Protein AF-A0A3B9IXN8-F1 (afdb_monomer)

Radius of gyration: 18.5 Å; Cα contacts (8 Å, |Δi|>4): 204; chains: 1; bounding box: 37×28×48 Å

Nearest PDB structures (foldseek):
  8ey4-assembly1_I  TM=9.650E-01  e=3.440E-06  Escherichia coli O32:H37

Secondary structure (DSSP, 8-state):
--HHHHHT--TT--HHHHHHHHHHHHHHHHHTT---HHHHHHHHHS-HHHHHHHHHHHHHTB-S-EE-TTT--EEE-SSTTS-PBPTTT--B--HHHHHSTT--SSSSSS-HHHHHHHHHHHSSSSGGGGGG-----HHHHHSBPPPP----

Mean predicted aligned error: 6.7 Å

Structure (mmCIF, N/CA/C/O backbone):
data_AF-A0A3B9IXN8-F1
#
_entry.id   AF-A0A3B9IXN8-F1
#
loop_
_atom_site.group_PDB
_atom_site.id
_atom_site.type_symbol
_atom_site.label_atom_id
_atom_site.label_alt_id
_atom_site.label_comp_id
_atom_site.label_asym_id
_atom_site.label_entity_id
_atom_site.label_seq_id
_atom_site.pdbx_PDB_ins_code
_atom_site.Cartn_x
_atom_site.Cartn_y
_atom_site.Cartn_z
_atom_site.occupancy
_atom_site.B_iso_or_equiv
_atom_site.auth_seq_id
_atom_site.auth_comp_id
_atom_site.auth_asym_id
_atom_site.auth_atom_id
_atom_site.pdbx_PDB_model_num
ATOM 1 N N . MET A 1 1 ? -13.004 6.909 -5.619 1.00 41.50 1 MET A N 1
ATOM 2 C CA . MET A 1 1 ? -13.669 7.554 -4.473 1.00 41.50 1 MET A CA 1
ATOM 3 C C . MET A 1 1 ? -12.961 7.008 -3.259 1.00 41.50 1 MET A C 1
ATOM 5 O O . MET A 1 1 ? -12.895 5.786 -3.146 1.00 41.50 1 MET A O 1
ATOM 9 N N . ASP A 1 2 ? -12.303 7.864 -2.485 1.00 55.19 2 ASP A N 1
ATOM 10 C CA . ASP A 1 2 ? -11.539 7.406 -1.324 1.00 55.19 2 ASP A CA 1
ATOM 11 C C . ASP A 1 2 ? -12.497 6.781 -0.298 1.00 55.19 2 ASP A C 1
ATOM 13 O O . ASP A 1 2 ? -13.657 7.184 -0.179 1.00 55.19 2 ASP A O 1
ATOM 17 N N . PHE A 1 3 ? -12.038 5.763 0.422 1.00 59.28 3 PHE A N 1
ATOM 18 C CA . PHE A 1 3 ? -12.828 5.100 1.453 1.00 59.28 3 PHE A CA 1
ATOM 19 C C . PHE A 1 3 ? -13.317 6.114 2.500 1.00 59.28 3 PHE A C 1
ATOM 21 O O . PHE A 1 3 ? -14.488 6.105 2.878 1.00 59.28 3 PHE A O 1
ATOM 28 N N . ALA A 1 4 ? -12.451 7.055 2.888 1.00 56.34 4 ALA A N 1
ATOM 29 C CA . ALA A 1 4 ? -12.794 8.123 3.822 1.00 56.34 4 ALA A CA 1
ATOM 30 C C . ALA A 1 4 ? -13.889 9.062 3.280 1.00 56.34 4 ALA A C 1
ATOM 32 O O . ALA A 1 4 ? -14.788 9.444 4.029 1.00 56.34 4 ALA A O 1
ATOM 33 N N . GLU A 1 5 ? -13.872 9.375 1.978 1.00 59.75 5 GLU A N 1
ATOM 34 C CA . GLU A 1 5 ? -14.910 10.183 1.318 1.00 59.75 5 GLU A CA 1
ATOM 35 C C . GLU A 1 5 ? -16.252 9.445 1.248 1.00 59.75 5 GLU A C 1
ATOM 37 O O . GLU A 1 5 ? -17.298 10.045 1.492 1.00 59.75 5 GLU A O 1
ATOM 42 N N . LYS A 1 6 ? -16.235 8.137 0.951 1.00 67.19 6 LYS A N 1
ATOM 43 C CA . LYS A 1 6 ? -17.450 7.305 0.867 1.00 67.19 6 LYS A CA 1
ATOM 44 C C . LYS A 1 6 ? -18.191 7.235 2.207 1.00 67.19 6 LYS A C 1
ATOM 46 O O . LYS A 1 6 ? -19.418 7.178 2.211 1.00 67.19 6 LYS A O 1
ATOM 51 N N . TYR A 1 7 ? -17.458 7.248 3.321 1.00 66.12 7 TYR A N 1
ATOM 52 C CA . TYR A 1 7 ? -18.011 7.080 4.669 1.00 66.12 7 TYR A CA 1
ATOM 53 C C . TYR A 1 7 ? -17.964 8.351 5.536 1.00 66.12 7 TYR A C 1
ATOM 55 O O . TYR A 1 7 ? -18.309 8.290 6.712 1.00 66.12 7 TYR A O 1
ATOM 63 N N . ASN A 1 8 ? -17.592 9.503 4.961 1.00 63.94 8 ASN A N 1
ATOM 64 C CA . ASN A 1 8 ? -17.536 10.808 5.632 1.00 63.94 8 ASN A CA 1
ATOM 65 C C . ASN A 1 8 ? -16.755 10.785 6.964 1.00 63.94 8 ASN A C 1
ATOM 67 O O . ASN A 1 8 ? -17.176 11.378 7.958 1.00 63.94 8 ASN A O 1
ATOM 71 N N . ILE A 1 9 ? -15.631 10.065 6.984 1.00 64.69 9 ILE A N 1
ATOM 72 C CA . ILE A 1 9 ? -14.790 9.910 8.175 1.00 64.69 9 ILE A CA 1
ATOM 73 C C . ILE A 1 9 ? -14.034 11.223 8.401 1.00 64.69 9 ILE A C 1
ATOM 75 O O . ILE A 1 9 ? -13.243 11.638 7.554 1.00 64.69 9 ILE A O 1
ATOM 79 N N . THR A 1 10 ? -14.279 11.892 9.529 1.00 64.56 10 THR A N 1
ATOM 80 C CA . THR A 1 10 ? -13.571 13.122 9.916 1.00 64.56 10 THR A CA 1
ATOM 81 C C . THR A 1 10 ? -12.522 12.822 10.983 1.00 64.56 10 THR A C 1
ATOM 83 O O . THR A 1 10 ? -12.633 11.849 11.719 1.00 64.56 10 THR A O 1
ATOM 86 N N . ALA A 1 11 ? -11.508 13.683 11.107 1.00 62.56 11 ALA A N 1
ATOM 87 C CA . ALA A 1 11 ? -10.481 13.555 12.147 1.00 62.56 11 ALA A CA 1
ATOM 88 C C . ALA A 1 11 ? -11.018 13.722 13.589 1.00 62.56 11 ALA A C 1
ATOM 90 O O . ALA A 1 11 ? -10.271 13.497 14.537 1.00 62.56 11 ALA A O 1
ATOM 91 N N . ASP A 1 12 ? -12.289 14.109 13.743 1.00 66.94 12 ASP A N 1
ATOM 92 C CA . ASP A 1 12 ? -12.947 14.388 15.023 1.00 66.94 12 ASP A CA 1
ATOM 93 C C . ASP A 1 12 ? -13.931 13.281 15.453 1.00 66.94 12 ASP A C 1
ATOM 95 O O . ASP A 1 12 ? -14.652 13.461 16.437 1.00 66.94 12 ASP A O 1
ATOM 99 N N . SER A 1 13 ? -14.009 12.154 14.730 1.00 70.38 13 SER A N 1
ATOM 100 C CA . SER A 1 13 ? -14.907 11.057 15.104 1.00 70.38 13 SER A CA 1
ATOM 101 C C . SER A 1 13 ? -14.551 10.493 16.476 1.00 70.38 13 SER A C 1
ATOM 103 O O . SER A 1 13 ? -13.396 10.183 16.766 1.00 70.38 13 SER A O 1
ATOM 105 N N . SER A 1 14 ? -15.553 10.316 17.331 1.00 79.25 14 SER A N 1
ATOM 106 C CA . SER A 1 14 ? -15.380 9.581 18.577 1.00 79.25 14 SER A CA 1
ATOM 107 C C . SER A 1 14 ? -15.134 8.095 18.287 1.00 79.25 14 SER A C 1
ATOM 109 O O . SER A 1 14 ? -15.671 7.559 17.314 1.00 79.25 14 SER A O 1
ATOM 111 N N . PRO A 1 15 ? -14.420 7.366 19.163 1.00 78.38 15 PRO A N 1
ATOM 112 C CA . PRO A 1 15 ? -14.215 5.929 18.986 1.00 78.38 15 PRO A CA 1
ATOM 113 C C . PRO A 1 15 ? -15.523 5.142 18.827 1.00 78.38 15 PRO A C 1
ATOM 115 O O . PRO A 1 15 ? -15.577 4.156 18.102 1.00 78.38 15 PRO A O 1
ATOM 118 N N . LYS A 1 16 ? -16.618 5.595 19.444 1.00 78.38 16 LYS A N 1
ATOM 119 C CA . LYS A 1 16 ? -17.932 4.976 19.256 1.00 78.38 16 LYS A CA 1
ATOM 120 C C . LYS A 1 16 ? -18.462 5.138 17.825 1.00 78.38 16 LYS A C 1
ATOM 122 O O . LYS A 1 16 ? -18.967 4.174 17.259 1.00 78.38 16 LYS A O 1
ATOM 127 N N . GLU A 1 17 ? -18.317 6.321 17.235 1.00 84.25 17 GLU A N 1
ATOM 128 C CA . GLU A 1 17 ? -18.682 6.569 15.833 1.00 84.25 17 GLU A CA 1
ATOM 129 C C . GLU A 1 17 ? -17.783 5.763 14.882 1.00 84.25 17 GLU A C 1
ATOM 131 O O . GLU A 1 17 ? -18.274 5.182 13.916 1.00 84.25 17 GLU A O 1
ATOM 136 N N . GLU A 1 18 ? -16.490 5.625 15.194 1.00 84.38 18 GLU A N 1
ATOM 137 C CA . GLU A 1 18 ? -15.568 4.754 14.447 1.00 84.38 18 GLU A CA 1
ATOM 138 C C . GLU A 1 18 ? -16.021 3.288 14.458 1.00 84.38 18 GLU A C 1
ATOM 140 O O . GLU A 1 18 ? -15.988 2.614 13.427 1.00 84.38 18 GLU A O 1
ATOM 145 N N . LYS A 1 19 ? -16.489 2.786 15.608 1.00 88.31 19 LYS A N 1
ATOM 146 C CA . LYS A 1 19 ? -17.010 1.419 15.732 1.00 88.31 19 LYS A CA 1
ATOM 147 C C . LYS A 1 19 ? -18.228 1.191 14.838 1.00 88.31 19 LYS A C 1
ATOM 149 O O . LYS A 1 19 ? -18.333 0.161 14.171 1.00 88.31 19 LYS A O 1
ATOM 154 N N . GLU A 1 20 ? -19.150 2.150 14.815 1.00 88.94 20 GLU A N 1
ATOM 155 C CA . GLU A 1 20 ? -20.343 2.097 13.966 1.00 88.94 20 GLU A CA 1
ATOM 156 C C . GLU A 1 20 ? -19.978 2.141 12.474 1.00 88.94 20 GLU A C 1
ATOM 158 O O . GLU A 1 20 ? -20.549 1.392 11.675 1.00 88.94 20 GLU A O 1
ATOM 163 N N . LEU A 1 21 ? -18.975 2.941 12.101 1.00 88.56 21 LEU A N 1
ATOM 164 C CA . LEU A 1 21 ? -18.439 2.987 10.739 1.00 88.56 21 LEU A CA 1
ATOM 165 C C . LEU A 1 21 ? -17.842 1.642 10.306 1.00 88.56 21 LEU A C 1
ATOM 167 O O . LEU A 1 21 ? -18.114 1.184 9.196 1.00 88.56 21 LEU A O 1
ATOM 171 N N . VAL A 1 22 ? -17.085 0.973 11.181 1.0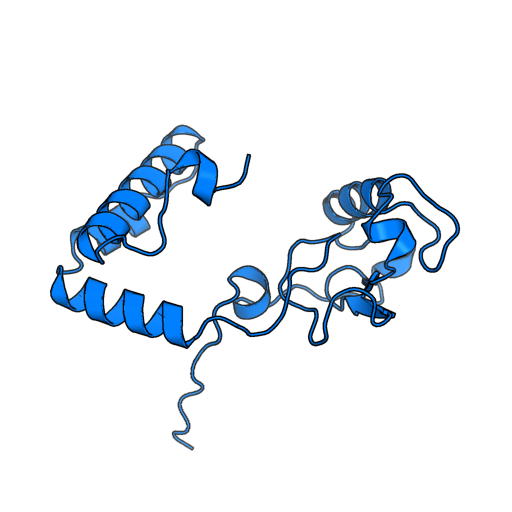0 90.25 22 VAL A N 1
ATOM 172 C CA . VAL A 1 22 ? -16.526 -0.358 10.891 1.00 90.25 22 VAL A CA 1
ATOM 173 C C . VAL A 1 22 ? -17.633 -1.389 10.673 1.00 90.25 22 VAL A C 1
ATOM 175 O O . VAL A 1 22 ? -17.575 -2.148 9.707 1.00 90.25 22 VAL A O 1
ATOM 178 N N . LEU A 1 23 ? -18.682 -1.389 11.500 1.00 92.25 23 LEU A N 1
ATOM 179 C CA . LEU A 1 23 ? -19.833 -2.279 11.308 1.00 92.25 23 LEU A CA 1
ATOM 180 C C . LEU A 1 23 ? -20.567 -2.008 9.985 1.00 92.25 23 LEU A C 1
ATOM 182 O O . LEU A 1 23 ? -20.943 -2.952 9.290 1.00 92.25 23 LEU A O 1
ATOM 186 N N . SER A 1 24 ? -20.738 -0.733 9.621 1.00 91.12 24 SER A N 1
ATOM 187 C CA . SER A 1 24 ? -21.324 -0.329 8.336 1.00 91.12 24 SER A CA 1
ATOM 188 C C . SER A 1 24 ? -20.496 -0.844 7.156 1.00 91.12 24 SER A C 1
ATOM 190 O O . SER A 1 24 ? -21.035 -1.427 6.214 1.00 91.12 24 SER A O 1
ATOM 192 N N . TYR A 1 25 ? -19.170 -0.715 7.238 1.00 90.44 25 TYR A N 1
ATOM 193 C CA . TYR A 1 25 ? -18.267 -1.212 6.207 1.00 90.44 25 TYR A CA 1
ATOM 194 C C . TYR A 1 25 ? -18.313 -2.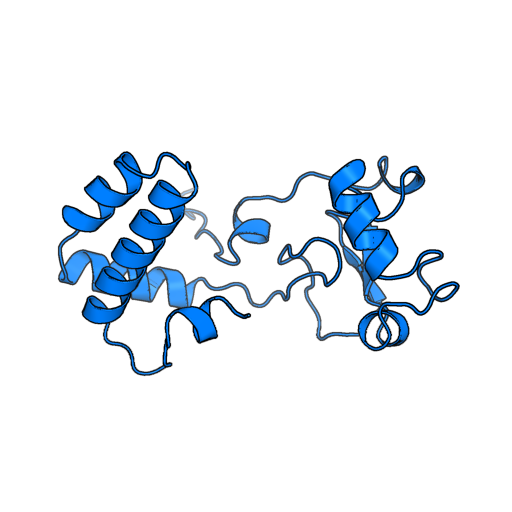736 6.053 1.00 90.44 25 TYR A C 1
ATOM 196 O O . TYR A 1 25 ? -18.445 -3.233 4.935 1.00 90.44 25 TYR A O 1
ATOM 204 N N . LEU A 1 26 ? -18.246 -3.484 7.157 1.00 92.94 26 LEU A N 1
ATOM 205 C CA . LEU A 1 26 ? -18.307 -4.949 7.126 1.00 92.94 26 LEU A CA 1
ATOM 206 C C . LEU A 1 26 ? -19.632 -5.454 6.541 1.00 92.94 26 LEU A C 1
ATOM 208 O O . LEU A 1 26 ? -19.642 -6.452 5.819 1.00 92.94 26 LEU A O 1
ATOM 212 N N . SER A 1 27 ? -20.735 -4.749 6.809 1.00 90.31 27 SER A N 1
ATOM 213 C CA . SER A 1 27 ? -22.030 -5.033 6.184 1.00 90.31 27 SER A CA 1
ATOM 214 C C . SER A 1 27 ? -21.992 -4.805 4.673 1.00 90.31 27 SER A C 1
ATOM 216 O O . SER A 1 27 ? -22.480 -5.645 3.925 1.00 90.31 27 SER A O 1
ATOM 218 N N . ALA A 1 28 ? -21.388 -3.706 4.212 1.00 90.69 28 ALA A N 1
ATOM 219 C CA . ALA A 1 28 ? -21.270 -3.423 2.783 1.00 90.69 28 ALA A CA 1
ATOM 220 C C . ALA A 1 28 ? -20.417 -4.476 2.052 1.00 90.69 28 ALA A C 1
ATOM 222 O O . ALA A 1 28 ? -20.785 -4.914 0.968 1.00 90.69 28 ALA A O 1
ATOM 223 N N . LEU A 1 29 ? -19.315 -4.933 2.657 1.00 91.38 29 LEU A N 1
ATOM 224 C CA . LEU A 1 29 ? -18.513 -6.034 2.106 1.00 91.38 29 LEU A CA 1
ATOM 225 C C . LEU A 1 29 ? -19.304 -7.344 2.026 1.00 91.38 29 LEU A C 1
ATOM 227 O O . LEU A 1 29 ? -19.177 -8.082 1.049 1.00 91.38 29 LEU A O 1
ATOM 231 N N . ASN A 1 30 ? -20.142 -7.619 3.026 1.00 91.88 30 ASN A N 1
ATOM 232 C CA . ASN A 1 30 ? -21.035 -8.772 2.995 1.00 91.88 30 ASN A CA 1
ATOM 233 C C . ASN A 1 30 ? -22.039 -8.696 1.840 1.00 91.88 30 ASN A C 1
ATOM 235 O O . ASN A 1 30 ? -22.259 -9.693 1.155 1.00 91.88 30 ASN A O 1
ATOM 239 N N . ASP A 1 31 ? -22.592 -7.514 1.567 1.00 90.62 31 ASP A N 1
ATOM 240 C CA . ASP A 1 31 ? -23.477 -7.294 0.415 1.00 90.62 31 ASP A CA 1
ATOM 241 C C . ASP A 1 31 ? -22.748 -7.470 -0.932 1.00 90.62 31 ASP A C 1
ATOM 243 O O . ASP A 1 31 ? -23.358 -7.863 -1.927 1.00 90.62 31 ASP A O 1
ATOM 247 N N . GLU A 1 32 ? -21.433 -7.236 -0.961 1.00 93.25 32 GLU A N 1
ATOM 248 C CA . GLU A 1 32 ? -20.551 -7.510 -2.105 1.00 93.25 32 GLU A CA 1
ATOM 249 C C . GLU A 1 32 ? -20.121 -8.993 -2.204 1.00 93.25 32 GLU A C 1
ATOM 251 O O . GLU A 1 32 ? -19.455 -9.378 -3.166 1.00 93.25 32 GLU A O 1
ATOM 256 N N . GLY A 1 33 ? -20.541 -9.844 -1.259 1.00 93.06 33 GLY A N 1
ATOM 257 C CA . GLY A 1 33 ? -20.335 -11.296 -1.282 1.00 93.06 33 GLY A CA 1
ATOM 258 C C . GLY A 1 33 ? -19.160 -11.814 -0.448 1.00 93.06 33 GLY A C 1
ATOM 259 O O . GLY A 1 33 ? -18.828 -12.995 -0.555 1.00 93.06 33 GLY A O 1
ATOM 260 N N . TRP A 1 34 ? -18.531 -10.970 0.374 1.00 94.56 34 TRP A N 1
ATOM 261 C CA . TRP A 1 34 ? -17.480 -11.389 1.307 1.00 94.56 34 TRP A CA 1
ATOM 262 C C . TRP A 1 34 ? -18.081 -11.930 2.604 1.00 94.56 34 TRP A C 1
ATOM 264 O O . TRP A 1 34 ? -18.964 -11.304 3.179 1.00 94.56 34 TRP A O 1
ATOM 274 N N . ASP A 1 35 ? -17.580 -13.049 3.127 1.00 95.12 35 ASP A N 1
ATOM 275 C CA . ASP A 1 35 ? -18.007 -13.503 4.455 1.00 95.12 35 ASP A CA 1
ATOM 276 C C . ASP A 1 35 ? -17.336 -12.659 5.544 1.00 95.12 35 ASP A C 1
ATOM 278 O O . ASP A 1 35 ? -16.143 -12.797 5.815 1.00 95.12 35 ASP A O 1
ATOM 282 N N . THR A 1 36 ? -18.109 -11.760 6.155 1.00 95.50 36 THR A N 1
ATOM 283 C CA . THR A 1 36 ? -17.651 -10.901 7.257 1.00 95.50 36 THR A CA 1
ATOM 284 C C . THR A 1 36 ? -18.258 -11.283 8.604 1.00 95.50 36 THR A C 1
ATOM 286 O O . THR A 1 36 ? -18.078 -10.557 9.583 1.00 95.50 36 THR A O 1
ATOM 289 N N . SER A 1 37 ? -18.962 -12.418 8.681 1.00 92.88 37 SER A N 1
ATOM 290 C CA . SER A 1 37 ? -19.787 -12.804 9.832 1.00 92.88 37 SER A CA 1
ATOM 291 C C . SER A 1 37 ? -18.994 -12.823 11.143 1.00 92.88 37 SER A C 1
ATOM 293 O O . SER A 1 37 ? -19.411 -12.212 12.127 1.00 92.88 37 SER A O 1
ATOM 295 N N . GLU A 1 38 ? -17.813 -13.447 11.125 1.00 95.31 38 GLU A N 1
ATOM 296 C CA . GLU A 1 38 ? -16.910 -13.529 12.280 1.00 95.31 38 GLU A CA 1
ATOM 297 C C . GLU A 1 38 ? -16.409 -12.142 12.714 1.00 95.31 38 GLU A C 1
ATOM 299 O O . GLU A 1 38 ? -16.468 -11.789 13.890 1.00 95.31 38 GLU A O 1
ATOM 304 N N . ALA A 1 39 ? -15.986 -11.304 11.762 1.00 94.12 39 ALA A N 1
ATOM 305 C CA . ALA A 1 39 ? -15.520 -9.949 12.054 1.00 94.12 39 ALA A CA 1
ATOM 306 C C . ALA A 1 39 ? -16.636 -9.076 12.655 1.00 94.12 39 ALA A C 1
ATOM 308 O O . ALA A 1 39 ? -16.400 -8.317 13.595 1.00 94.12 39 ALA A O 1
ATOM 309 N N . VAL A 1 40 ? -17.866 -9.195 12.143 1.00 94.56 40 VAL A N 1
ATOM 310 C CA . VAL A 1 40 ? -19.031 -8.469 12.668 1.00 94.56 40 VAL A CA 1
ATOM 311 C C . VAL A 1 40 ? -19.346 -8.891 14.102 1.00 94.56 40 VAL A C 1
ATOM 313 O O . VAL A 1 40 ? -19.662 -8.030 14.925 1.00 94.56 40 VAL A O 1
ATOM 316 N N . GLU A 1 41 ? -19.279 -10.187 14.409 1.00 94.38 41 GLU A N 1
ATOM 317 C CA . GLU A 1 41 ? -19.505 -10.707 15.762 1.00 94.38 41 GLU A CA 1
ATOM 318 C C . GLU A 1 41 ? -18.449 -10.175 16.738 1.00 94.38 41 GLU A C 1
ATOM 320 O O . GLU A 1 41 ? -18.809 -9.540 17.731 1.00 94.38 41 GLU A O 1
ATOM 325 N N . LEU A 1 42 ? -17.164 -10.273 16.383 1.00 93.69 42 LEU A N 1
ATOM 326 C CA . LEU A 1 42 ? -16.056 -9.750 17.189 1.00 93.69 42 LEU A CA 1
ATOM 327 C C . LEU A 1 42 ? -16.198 -8.251 17.492 1.00 93.69 42 LEU A C 1
ATOM 329 O O . LEU A 1 42 ? -16.026 -7.814 18.633 1.00 93.69 42 LEU A O 1
ATOM 333 N N . VAL A 1 43 ? -16.544 -7.439 16.487 1.00 93.00 43 VAL A N 1
ATOM 334 C CA . VAL A 1 43 ? -16.725 -5.992 16.687 1.00 93.00 43 VAL A CA 1
ATOM 335 C C . VAL A 1 43 ? -17.944 -5.708 17.569 1.00 93.00 43 VAL A C 1
ATOM 337 O O . VAL A 1 43 ? -17.894 -4.802 18.402 1.00 93.00 43 VAL A O 1
ATOM 340 N N . LYS A 1 44 ? -19.041 -6.466 17.435 1.00 91.50 44 LYS A N 1
ATOM 341 C CA . LYS A 1 44 ? -20.237 -6.293 18.279 1.00 91.50 44 LYS A CA 1
ATOM 342 C C . LYS A 1 44 ? -19.972 -6.633 19.743 1.00 91.50 44 LYS A C 1
ATOM 344 O O . LYS A 1 44 ? -20.465 -5.909 20.608 1.00 91.50 44 LYS A O 1
ATOM 349 N N . GLU A 1 45 ? -19.209 -7.688 20.007 1.00 93.50 45 GLU A N 1
ATOM 350 C CA . GLU A 1 45 ? -18.879 -8.141 21.362 1.00 93.50 45 GLU A CA 1
ATOM 351 C C . GLU A 1 45 ? -17.869 -7.234 22.078 1.00 93.50 45 GLU A C 1
ATOM 353 O O . GLU A 1 45 ? -17.902 -7.127 23.303 1.00 93.50 45 GLU A O 1
ATOM 358 N N . CYS A 1 46 ? -17.019 -6.526 21.329 1.00 91.50 46 CYS A N 1
ATOM 359 C CA . CYS A 1 46 ? -16.057 -5.570 21.873 1.00 91.50 46 CYS A CA 1
ATOM 360 C C . CYS A 1 46 ? -16.766 -4.415 22.602 1.00 91.50 46 CYS A C 1
ATOM 362 O O . CYS A 1 46 ? -17.556 -3.686 22.003 1.00 91.50 46 CYS A O 1
ATOM 364 N N . SER A 1 47 ? -16.501 -4.196 23.890 1.00 91.56 47 SER A N 1
ATOM 365 C CA . SER A 1 47 ? -17.084 -3.066 24.628 1.00 91.56 47 SER A CA 1
ATOM 366 C C . SER A 1 47 ? -16.550 -1.716 24.132 1.00 91.56 47 SER A C 1
ATOM 368 O O . SER A 1 47 ? -15.452 -1.635 23.586 1.00 91.56 47 SER A O 1
ATOM 370 N N . ASP A 1 48 ? -17.282 -0.621 24.372 1.00 87.56 48 ASP A N 1
ATOM 371 C CA . ASP A 1 48 ? -16.840 0.730 23.974 1.00 87.56 48 ASP A CA 1
ATOM 372 C C . ASP A 1 48 ? -15.445 1.066 24.541 1.00 87.56 48 ASP A C 1
ATOM 374 O O . ASP A 1 48 ? -14.604 1.630 23.849 1.00 87.56 48 ASP A O 1
ATOM 378 N N . LYS A 1 49 ? -15.147 0.633 25.774 1.00 89.12 49 LYS A N 1
ATOM 379 C CA . LYS A 1 49 ? -13.841 0.847 26.421 1.00 89.12 49 LYS A CA 1
ATOM 380 C C . LYS A 1 49 ? -12.710 0.030 25.782 1.00 89.12 49 LYS A C 1
ATOM 382 O O . LYS A 1 49 ? -11.572 0.503 25.689 1.00 89.12 49 LYS A O 1
ATOM 387 N N . GLU A 1 50 ? -12.992 -1.213 25.398 1.00 91.00 50 GLU A N 1
ATOM 388 C CA . GLU A 1 50 ? -12.034 -2.052 24.670 1.00 91.00 50 GLU A CA 1
ATOM 389 C C . GLU A 1 50 ? -11.773 -1.459 23.289 1.00 91.00 50 GLU A C 1
ATOM 391 O O . GLU A 1 50 ? -10.613 -1.282 22.919 1.00 91.00 50 GLU A O 1
ATOM 396 N N . TRP A 1 51 ? -12.830 -1.037 22.595 1.00 90.50 51 TRP A N 1
ATOM 397 C CA . TRP A 1 51 ? -12.739 -0.374 21.30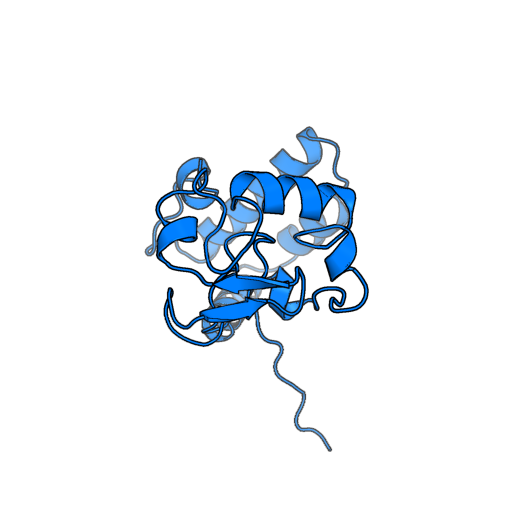2 1.00 90.50 51 TRP A CA 1
ATOM 398 C C . TRP A 1 51 ? -11.913 0.912 21.367 1.00 90.50 51 TRP A C 1
ATOM 400 O O . TRP A 1 51 ? -10.974 1.077 20.595 1.00 90.50 51 TRP A O 1
ATOM 410 N N . GLU A 1 52 ? -12.177 1.790 22.338 1.00 88.75 52 GLU A N 1
ATOM 411 C CA . GLU A 1 52 ? -11.386 3.005 22.577 1.00 88.75 52 GLU A CA 1
ATOM 412 C C . GLU A 1 52 ? -9.897 2.708 22.797 1.00 88.75 52 GLU A C 1
ATOM 414 O O . GLU A 1 52 ? -9.026 3.496 22.424 1.00 88.75 52 GLU A O 1
ATOM 419 N N . THR A 1 53 ? -9.589 1.585 23.447 1.00 89.50 53 THR A N 1
ATOM 420 C CA . THR A 1 53 ? -8.207 1.171 23.705 1.00 89.50 53 THR A CA 1
ATOM 421 C C . THR A 1 53 ? -7.549 0.616 22.447 1.00 89.50 53 THR A C 1
ATOM 423 O O . THR A 1 53 ? -6.411 0.981 22.156 1.00 89.50 53 THR A O 1
ATOM 426 N N . LEU A 1 54 ? -8.262 -0.220 21.693 1.00 88.06 54 LEU A N 1
ATOM 427 C CA . LEU A 1 54 ? -7.802 -0.785 20.428 1.00 88.06 54 LEU A CA 1
ATOM 428 C C . LEU A 1 54 ? -7.596 0.301 19.370 1.00 88.06 54 LEU A C 1
ATOM 430 O O . LEU A 1 54 ? -6.516 0.364 18.794 1.00 88.06 54 LEU A O 1
ATOM 434 N N . SER A 1 55 ? -8.569 1.197 19.176 1.00 86.69 55 SER A N 1
ATOM 435 C CA . SER A 1 55 ? -8.478 2.314 18.224 1.00 86.69 55 SER A CA 1
ATOM 436 C C . SER A 1 55 ? -7.247 3.178 18.511 1.00 86.69 55 SER A C 1
ATOM 438 O O . SER A 1 55 ? -6.402 3.364 17.635 1.00 86.69 55 SER A O 1
ATOM 440 N N . ARG A 1 56 ? -7.033 3.587 19.772 1.00 86.00 56 ARG A N 1
ATOM 441 C CA . ARG A 1 56 ? -5.820 4.334 20.155 1.00 86.00 56 ARG A CA 1
ATOM 442 C C . ARG A 1 56 ? -4.527 3.584 19.847 1.00 86.00 56 ARG A C 1
ATOM 444 O O . ARG A 1 56 ? -3.579 4.215 19.389 1.00 86.00 56 ARG A O 1
ATOM 451 N N . LYS A 1 57 ? -4.477 2.271 20.103 1.00 88.19 57 LYS A N 1
ATOM 452 C CA . LYS A 1 57 ? -3.303 1.451 19.775 1.00 88.19 57 LYS A CA 1
ATOM 453 C C . LYS A 1 57 ? -3.073 1.387 18.267 1.00 88.19 57 LYS A C 1
ATOM 455 O O . LYS A 1 57 ? -1.952 1.606 17.834 1.00 88.19 57 LYS A O 1
ATOM 460 N N . LEU A 1 58 ? -4.105 1.136 17.465 1.00 87.00 58 LEU A N 1
ATOM 461 C CA . LEU A 1 58 ? -3.977 1.090 16.005 1.00 87.00 58 LEU A CA 1
ATOM 462 C C . LEU A 1 58 ? -3.490 2.432 15.443 1.00 87.00 58 LEU A C 1
ATOM 464 O O . LEU A 1 58 ? -2.585 2.458 14.616 1.00 87.00 58 LEU A O 1
ATOM 468 N N . ILE A 1 59 ? -4.026 3.548 15.947 1.00 85.56 59 ILE A N 1
ATOM 469 C CA . ILE A 1 59 ? -3.598 4.895 15.547 1.00 85.56 59 ILE A CA 1
ATOM 470 C C . ILE A 1 59 ? -2.123 5.130 15.890 1.00 85.56 59 ILE A C 1
ATOM 472 O O . ILE A 1 59 ? -1.385 5.656 15.058 1.00 85.56 59 ILE A O 1
ATOM 476 N N . SER A 1 60 ? -1.672 4.735 17.087 1.00 88.81 60 SER A N 1
ATOM 477 C CA . SER A 1 60 ? -0.272 4.925 17.492 1.00 88.81 60 SER A CA 1
ATOM 478 C C . SER A 1 60 ? 0.710 4.036 16.727 1.00 88.81 60 SER A C 1
ATOM 480 O O . SER A 1 60 ? 1.886 4.373 16.652 1.00 88.81 60 SER A O 1
ATOM 482 N N . HIS A 1 61 ? 0.233 2.924 16.166 1.00 90.88 61 HIS A N 1
ATOM 483 C CA . HIS A 1 61 ? 1.023 1.942 15.419 1.00 90.88 61 HIS A CA 1
ATOM 484 C C . HIS A 1 61 ? 0.955 2.122 13.905 1.00 90.88 61 HIS A C 1
ATOM 486 O O . HIS A 1 61 ? 1.430 1.275 13.147 1.00 90.88 61 HIS A O 1
ATOM 492 N N . LYS A 1 62 ? 0.362 3.216 13.431 1.00 91.19 62 LYS A N 1
ATOM 493 C CA . LYS A 1 62 ? 0.350 3.518 12.007 1.00 91.19 62 LYS A CA 1
ATOM 494 C C . LYS A 1 62 ? 1.785 3.695 11.501 1.00 91.19 62 LYS A C 1
ATOM 496 O O . LYS A 1 62 ? 2.552 4.481 12.055 1.00 91.19 62 LYS A O 1
ATOM 501 N N . THR A 1 63 ? 2.129 2.981 10.435 1.00 91.88 63 THR A N 1
ATOM 502 C CA . THR A 1 63 ? 3.441 3.079 9.795 1.00 91.88 63 THR A CA 1
ATOM 503 C C . THR A 1 63 ? 3.705 4.494 9.277 1.00 91.88 63 THR A C 1
ATOM 505 O O . THR A 1 63 ? 2.793 5.183 8.811 1.00 91.88 63 THR A O 1
ATOM 508 N N . GLY A 1 64 ? 4.969 4.916 9.337 1.00 91.19 64 GLY A N 1
ATOM 509 C CA . GLY A 1 64 ? 5.443 6.136 8.679 1.00 91.19 64 GLY A CA 1
ATOM 510 C C . GLY A 1 64 ? 5.656 5.965 7.172 1.00 91.19 64 GLY A C 1
ATOM 511 O O . GLY A 1 64 ? 5.793 6.962 6.468 1.00 91.19 64 GLY A O 1
ATOM 512 N N . LYS A 1 65 ? 5.655 4.718 6.681 1.00 93.25 65 LYS A N 1
ATOM 513 C CA . LYS A 1 65 ? 5.814 4.410 5.259 1.00 93.25 65 LYS A CA 1
ATOM 514 C C . LYS A 1 65 ? 4.620 4.901 4.456 1.00 93.25 65 LYS A C 1
ATOM 516 O O . LYS A 1 65 ? 3.494 4.965 4.953 1.00 93.25 65 LYS A O 1
ATOM 521 N N . HIS A 1 66 ? 4.844 5.177 3.181 1.00 92.38 66 HIS A N 1
ATOM 522 C CA . HIS A 1 66 ? 3.790 5.524 2.240 1.00 92.38 66 HIS A CA 1
ATOM 523 C C . HIS A 1 66 ? 3.500 4.378 1.263 1.00 92.38 66 HIS A C 1
ATOM 525 O O . HIS A 1 66 ? 4.266 3.419 1.123 1.00 92.38 66 HIS A O 1
ATOM 531 N N . LYS A 1 67 ? 2.329 4.448 0.618 1.00 95.25 67 LYS A N 1
ATOM 532 C CA . LYS A 1 67 ? 1.885 3.420 -0.326 1.00 95.25 67 LYS A CA 1
ATOM 533 C C . LYS A 1 67 ? 2.647 3.539 -1.641 1.00 95.25 67 LYS A C 1
ATOM 535 O O . LYS A 1 67 ? 2.668 4.609 -2.243 1.00 95.25 67 LYS A O 1
ATOM 540 N N . CYS A 1 68 ? 3.165 2.421 -2.142 1.00 96.31 68 CYS A N 1
ATOM 541 C CA . CYS A 1 68 ? 3.630 2.331 -3.520 1.00 96.31 68 CYS A CA 1
ATOM 542 C C . CYS A 1 68 ? 2.465 2.635 -4.477 1.00 96.31 68 CYS A C 1
ATOM 544 O O . CYS A 1 68 ? 1.403 2.013 -4.379 1.00 96.31 68 CYS A O 1
ATOM 546 N N . LYS A 1 69 ? 2.657 3.549 -5.438 1.00 96.06 69 LYS A N 1
ATOM 547 C CA . LYS A 1 69 ? 1.594 3.928 -6.387 1.00 96.06 69 LYS A CA 1
ATOM 548 C C . LY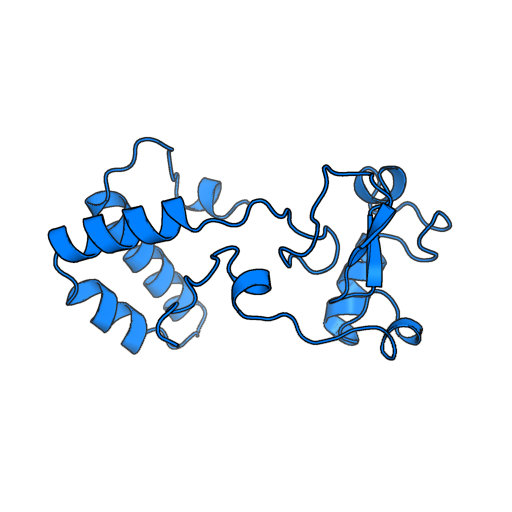S A 1 69 ? 1.180 2.800 -7.335 1.00 96.06 69 LYS A C 1
ATOM 550 O O . LYS A 1 69 ? 0.099 2.883 -7.918 1.00 96.06 69 LYS A O 1
ATOM 555 N N . CYS A 1 70 ? 2.010 1.765 -7.482 1.00 97.56 70 CYS A N 1
ATOM 556 C CA . CYS A 1 70 ? 1.711 0.579 -8.281 1.00 97.56 70 CYS A CA 1
ATOM 557 C C . CYS A 1 70 ? 0.863 -0.439 -7.494 1.00 97.56 70 CYS A C 1
ATOM 559 O O . CYS A 1 70 ? -0.312 -0.607 -7.805 1.00 97.56 70 CYS A O 1
ATOM 561 N N . CYS A 1 71 ? 1.411 -1.082 -6.454 1.00 97.69 71 CYS A N 1
ATOM 562 C CA . CYS A 1 71 ? 0.714 -2.166 -5.741 1.00 97.69 71 CYS A CA 1
ATOM 563 C C . CYS A 1 71 ? -0.141 -1.725 -4.543 1.00 97.69 71 CYS A C 1
ATOM 565 O O . CYS A 1 71 ? -0.891 -2.531 -4.000 1.00 97.69 71 CYS A O 1
ATOM 567 N N . GLY A 1 72 ? -0.011 -0.481 -4.078 1.00 96.56 72 GLY A N 1
ATOM 568 C CA . GLY A 1 72 ? -0.757 0.033 -2.926 1.00 96.56 72 GLY A CA 1
ATOM 569 C C . GLY A 1 72 ? -0.251 -0.417 -1.548 1.00 96.56 72 GLY A C 1
ATOM 570 O O . GLY A 1 72 ? -0.833 -0.001 -0.547 1.00 96.56 72 GLY A O 1
ATOM 571 N N . CYS A 1 73 ? 0.819 -1.215 -1.475 1.00 97.31 73 CYS A N 1
ATOM 572 C CA . CYS A 1 73 ? 1.430 -1.644 -0.212 1.00 97.31 73 CYS A CA 1
ATOM 573 C C . CYS A 1 73 ? 2.279 -0.523 0.413 1.00 97.31 73 CYS A C 1
ATOM 575 O O . CYS A 1 73 ? 2.928 0.243 -0.302 1.00 97.31 73 CYS A O 1
ATOM 577 N N . TYR A 1 74 ? 2.308 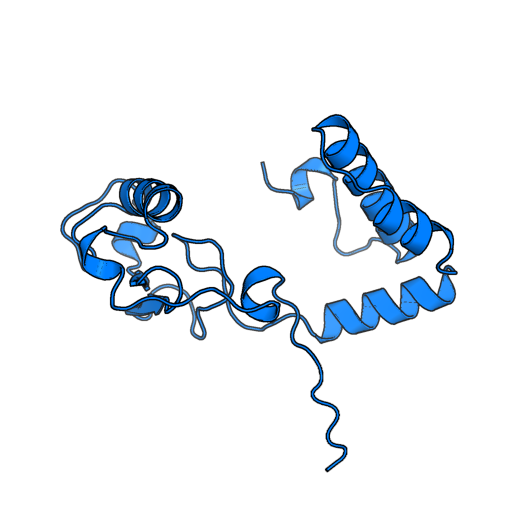-0.451 1.743 1.00 96.12 74 TYR A N 1
ATOM 578 C CA . TYR A 1 74 ? 3.105 0.484 2.540 1.00 96.12 74 TYR A CA 1
ATOM 579 C C . TYR A 1 74 ? 4.581 0.066 2.599 1.00 96.12 74 TYR A C 1
ATOM 581 O O . TYR A 1 74 ? 5.057 -0.434 3.615 1.00 96.12 74 TYR A O 1
ATOM 589 N N . THR A 1 75 ? 5.308 0.236 1.497 1.00 95.50 75 THR A N 1
ATOM 590 C CA . THR A 1 75 ? 6.709 -0.209 1.377 1.00 95.50 75 THR A CA 1
ATOM 591 C C . THR A 1 75 ? 7.719 0.919 1.265 1.00 95.50 75 THR A C 1
ATOM 593 O O . THR A 1 75 ? 8.912 0.645 1.286 1.00 95.50 75 THR A O 1
ATOM 596 N N . MET A 1 76 ? 7.251 2.147 1.080 1.00 94.19 76 MET A N 1
ATOM 597 C CA . MET A 1 76 ? 8.096 3.257 0.674 1.00 94.19 76 MET A CA 1
ATOM 598 C C . MET A 1 76 ? 8.473 4.102 1.901 1.00 94.19 76 MET A C 1
ATOM 600 O O . MET A 1 76 ? 7.578 4.559 2.617 1.00 94.19 76 MET A O 1
ATOM 604 N N . GLU A 1 77 ? 9.764 4.253 2.184 1.00 85.88 77 GLU A N 1
ATOM 605 C CA . GLU A 1 77 ? 10.280 4.801 3.451 1.00 85.88 77 GLU A CA 1
ATOM 606 C C . GLU A 1 77 ? 10.415 6.326 3.416 1.00 85.88 77 GLU A C 1
ATOM 608 O O . GLU A 1 77 ? 9.998 7.016 4.348 1.00 85.88 77 GLU A O 1
ATOM 613 N N . GLU A 1 78 ? 11.009 6.863 2.352 1.00 75.44 78 GLU A N 1
ATOM 614 C CA . GLU A 1 78 ? 11.261 8.293 2.223 1.00 75.44 78 GLU A CA 1
ATOM 615 C C . GLU A 1 78 ? 10.026 9.051 1.695 1.00 75.44 78 GLU A C 1
ATOM 617 O O . GLU A 1 78 ? 8.940 8.501 1.570 1.00 75.44 78 GLU A O 1
ATOM 622 N N . SER A 1 79 ? 10.122 10.356 1.435 1.00 71.25 79 SER A N 1
ATOM 623 C CA . SER A 1 79 ? 9.043 11.088 0.748 1.00 71.25 79 SER A CA 1
ATOM 624 C C . SER A 1 79 ? 8.893 10.638 -0.715 1.00 71.25 79 SER A C 1
ATOM 626 O O . SER A 1 79 ? 9.818 10.053 -1.270 1.00 71.25 79 SER A O 1
ATOM 628 N N . GLU A 1 80 ? 7.769 10.947 -1.372 1.00 65.38 80 GLU A N 1
ATOM 629 C CA . GLU A 1 80 ? 7.604 10.635 -2.803 1.00 65.38 80 GLU A CA 1
ATOM 630 C C . GLU A 1 80 ? 8.749 11.232 -3.648 1.00 65.38 80 GLU A C 1
ATOM 632 O O . GLU A 1 80 ? 9.119 12.398 -3.477 1.00 65.38 80 GLU A O 1
ATOM 637 N N . GLY A 1 81 ? 9.257 10.452 -4.602 1.00 62.28 81 GLY A N 1
ATOM 638 C CA . GLY A 1 81 ? 10.239 10.880 -5.597 1.00 62.28 81 GLY A CA 1
ATOM 639 C C . GLY A 1 81 ? 11.701 10.583 -5.260 1.00 62.28 81 GLY A C 1
ATOM 640 O O . GLY A 1 81 ? 12.586 11.196 -5.855 1.00 62.28 81 GLY A O 1
ATOM 641 N N . ASN A 1 82 ? 11.959 9.661 -4.331 1.00 76.50 82 ASN A N 1
ATOM 642 C CA . ASN A 1 82 ? 13.315 9.274 -3.925 1.00 76.50 82 ASN A CA 1
ATOM 643 C C . ASN A 1 82 ? 13.877 8.054 -4.675 1.00 76.50 82 ASN A C 1
ATOM 645 O O . ASN A 1 82 ? 14.931 7.539 -4.306 1.00 76.50 82 ASN A O 1
ATOM 649 N N . HIS A 1 83 ? 13.219 7.613 -5.754 1.00 85.88 83 HIS A N 1
ATOM 650 C CA . HIS A 1 83 ? 13.684 6.507 -6.606 1.00 85.88 83 HIS A CA 1
ATOM 651 C C . HIS A 1 83 ? 13.831 5.165 -5.868 1.00 85.88 83 HIS A C 1
ATOM 653 O O . HIS A 1 83 ? 14.597 4.288 -6.269 1.00 85.88 83 HIS A O 1
ATOM 659 N N . GLU A 1 84 ? 13.095 4.989 -4.772 1.00 93.75 84 GLU A N 1
ATOM 660 C CA . GLU A 1 84 ? 13.007 3.711 -4.077 1.00 93.75 84 GLU A CA 1
ATOM 661 C C . GLU A 1 84 ? 12.313 2.664 -4.954 1.00 93.75 84 GLU A C 1
ATOM 663 O O . GLU A 1 84 ? 11.349 2.958 -5.662 1.00 93.75 84 GLU A O 1
ATOM 668 N N . ILE A 1 85 ? 12.772 1.415 -4.874 1.00 96.94 85 ILE A N 1
ATOM 669 C CA . ILE A 1 85 ? 12.167 0.293 -5.594 1.00 96.94 85 ILE A CA 1
ATOM 670 C C . ILE A 1 85 ? 11.304 -0.503 -4.623 1.00 96.94 85 ILE A C 1
ATOM 672 O O . ILE A 1 85 ? 11.797 -1.063 -3.642 1.00 96.94 85 ILE A O 1
ATOM 676 N N . CYS A 1 86 ? 10.012 -0.602 -4.923 1.00 97.62 86 CYS A N 1
ATOM 677 C CA . CYS A 1 86 ? 9.078 -1.374 -4.116 1.00 97.62 86 CYS A CA 1
ATOM 678 C C . CYS A 1 86 ? 9.447 -2.875 -4.144 1.00 97.62 86 CYS A C 1
ATOM 680 O O . CYS A 1 86 ? 9.410 -3.482 -5.214 1.00 97.62 86 CYS A O 1
ATOM 682 N N . PRO A 1 87 ? 9.710 -3.535 -3.001 1.00 97.75 87 PRO A N 1
ATOM 683 C CA . PRO A 1 87 ? 10.063 -4.959 -2.965 1.00 97.75 87 PRO A CA 1
ATOM 684 C C . PRO A 1 87 ? 8.888 -5.893 -3.304 1.00 97.75 87 PRO A C 1
ATOM 686 O O . PRO A 1 87 ? 9.096 -7.078 -3.556 1.00 97.75 87 PRO A O 1
ATOM 689 N N . VAL A 1 88 ? 7.656 -5.375 -3.294 1.00 98.56 88 VAL A N 1
ATOM 690 C CA . VAL A 1 88 ? 6.434 -6.151 -3.554 1.00 98.56 88 VAL A CA 1
ATOM 691 C C . VAL A 1 88 ? 6.104 -6.213 -5.039 1.00 98.56 88 VAL A C 1
ATOM 693 O O . VAL A 1 88 ? 5.618 -7.228 -5.515 1.00 98.56 88 VAL A O 1
ATOM 696 N N . CYS A 1 89 ? 6.357 -5.140 -5.790 1.00 98.44 89 CYS A N 1
ATOM 697 C CA . CYS A 1 89 ? 6.000 -5.091 -7.209 1.00 98.44 89 CYS A CA 1
ATOM 698 C C . CYS A 1 89 ? 7.133 -4.653 -8.134 1.00 98.44 89 CYS A C 1
ATOM 700 O O . CYS A 1 89 ? 6.946 -4.668 -9.344 1.00 98.44 89 CYS A O 1
ATOM 702 N N . PHE A 1 90 ? 8.293 -4.273 -7.602 1.00 98.19 90 PHE A N 1
ATOM 703 C CA . PHE A 1 90 ? 9.459 -3.801 -8.353 1.00 98.19 90 PHE A CA 1
ATOM 704 C C . PHE A 1 90 ? 9.250 -2.493 -9.138 1.00 98.19 90 PHE A C 1
ATOM 706 O O . PHE A 1 90 ? 10.002 -2.192 -10.060 1.00 98.19 90 PHE A O 1
ATOM 713 N N . TRP A 1 91 ? 8.217 -1.712 -8.809 1.00 97.81 91 TRP A N 1
ATOM 714 C CA . TRP A 1 91 ? 8.057 -0.350 -9.327 1.00 97.81 91 TRP A CA 1
ATOM 715 C C . TRP A 1 91 ? 9.076 0.584 -8.669 1.00 97.81 91 TRP A C 1
ATOM 717 O O . TRP A 1 91 ? 9.176 0.590 -7.440 1.00 97.81 91 TRP A O 1
ATOM 727 N N . GLU A 1 92 ? 9.802 1.363 -9.470 1.00 97.44 92 GLU A N 1
ATOM 728 C CA . GLU A 1 92 ? 10.631 2.465 -8.978 1.00 97.44 92 GLU A CA 1
ATOM 729 C C . GLU A 1 92 ? 9.772 3.719 -8.803 1.00 97.44 92 GLU A C 1
ATOM 731 O O . GLU A 1 92 ? 9.017 4.086 -9.708 1.00 97.44 92 GLU A O 1
ATOM 736 N N . ASP A 1 93 ? 9.895 4.379 -7.652 1.00 94.19 93 ASP A N 1
ATOM 737 C CA . ASP A 1 93 ? 9.168 5.595 -7.295 1.00 94.19 93 ASP A CA 1
ATOM 738 C C . ASP A 1 93 ? 9.655 6.820 -8.080 1.00 94.19 93 ASP A C 1
ATOM 740 O O . ASP A 1 93 ? 10.339 7.708 -7.570 1.00 94.19 93 ASP A O 1
ATOM 744 N N . ASP A 1 94 ? 9.307 6.838 -9.364 1.00 93.94 94 ASP A N 1
ATOM 745 C CA . ASP A 1 94 ? 9.645 7.900 -10.295 1.00 93.94 94 ASP A CA 1
ATOM 746 C C . ASP A 1 94 ? 8.589 9.018 -10.243 1.00 93.94 94 ASP A C 1
ATOM 748 O O . ASP A 1 94 ? 7.433 8.804 -10.627 1.00 93.94 94 ASP A O 1
ATOM 752 N N . PRO A 1 95 ? 8.944 10.240 -9.803 1.00 92.38 95 PRO A N 1
ATOM 753 C CA . PRO A 1 95 ? 7.968 11.307 -9.626 1.00 92.38 95 PRO A CA 1
ATOM 754 C C . PRO A 1 95 ? 7.359 11.801 -10.947 1.00 92.38 95 PRO A C 1
ATOM 756 O O . PRO A 1 95 ? 6.269 12.373 -10.923 1.00 92.38 95 PRO A O 1
ATOM 759 N N . VAL A 1 96 ? 8.000 11.581 -12.102 1.00 94.81 96 VAL A N 1
ATOM 760 C CA . VAL A 1 96 ? 7.413 11.938 -13.404 1.00 94.81 96 VAL A CA 1
ATOM 761 C C . VAL A 1 96 ? 6.287 10.966 -13.745 1.00 94.81 96 VAL A C 1
ATOM 763 O O . VAL A 1 96 ? 5.158 11.401 -13.948 1.00 94.81 96 VAL A O 1
ATOM 766 N N . GLN A 1 97 ? 6.555 9.662 -13.725 1.00 95.69 97 GLN A N 1
ATOM 767 C CA . GLN A 1 97 ? 5.576 8.608 -14.018 1.00 95.69 97 GLN A CA 1
ATOM 768 C C . GLN A 1 97 ? 4.472 8.517 -12.963 1.00 95.69 97 GLN A C 1
ATOM 770 O O . GLN A 1 97 ? 3.338 8.156 -13.260 1.00 95.69 97 GLN A O 1
ATOM 775 N N . ASN A 1 98 ? 4.777 8.878 -11.721 1.00 92.62 98 ASN A N 1
ATOM 776 C CA . ASN A 1 98 ? 3.788 8.968 -10.656 1.00 92.62 98 ASN A CA 1
ATOM 777 C C . ASN A 1 98 ? 2.800 10.129 -10.843 1.00 92.62 98 ASN A C 1
ATOM 779 O O . ASN A 1 98 ? 1.654 10.022 -10.402 1.00 92.62 98 ASN A O 1
ATOM 783 N N . ASN A 1 99 ? 3.248 11.236 -11.444 1.00 94.56 99 ASN A N 1
ATOM 784 C CA . ASN A 1 99 ? 2.424 12.419 -11.708 1.00 94.56 99 ASN A CA 1
ATOM 785 C C . ASN A 1 99 ? 1.742 12.370 -13.083 1.00 94.56 99 ASN A C 1
ATOM 787 O O . ASN A 1 99 ? 0.671 12.953 -13.243 1.00 94.56 99 ASN A O 1
ATOM 791 N N . ASP A 1 100 ? 2.329 11.658 -14.046 1.00 97.00 100 ASP A N 1
ATOM 792 C CA . ASP A 1 100 ? 1.745 11.334 -15.348 1.00 97.00 100 ASP A CA 1
ATOM 793 C C . ASP A 1 100 ? 1.664 9.802 -15.518 1.00 97.00 100 ASP A C 1
ATOM 795 O O . ASP A 1 100 ? 2.584 9.186 -16.063 1.00 97.00 100 ASP A O 1
ATOM 799 N N . PRO A 1 101 ? 0.581 9.157 -15.033 1.00 97.06 101 PRO A N 1
ATOM 800 C CA . PRO A 1 101 ? 0.475 7.698 -14.976 1.00 97.06 101 PRO A CA 1
ATOM 801 C C . PRO A 1 101 ? 0.482 6.970 -16.324 1.00 97.06 101 PRO A C 1
ATOM 803 O O . PRO A 1 101 ? 0.626 5.745 -16.338 1.00 97.06 101 PRO A O 1
ATOM 806 N N . ASP A 1 102 ? 0.316 7.697 -17.432 1.00 98.06 102 ASP A N 1
ATOM 807 C CA . ASP A 1 102 ? 0.380 7.164 -18.795 1.00 98.06 102 ASP A CA 1
ATOM 808 C C . ASP A 1 102 ? 1.761 7.375 -19.445 1.00 98.06 102 ASP A C 1
ATOM 810 O O . ASP A 1 102 ? 2.051 6.775 -20.485 1.00 98.06 102 ASP A O 1
ATOM 814 N N . TYR A 1 103 ? 2.648 8.160 -18.820 1.00 97.06 103 TYR A N 1
ATOM 815 C CA . TYR A 1 103 ? 4.022 8.345 -19.278 1.00 97.06 103 TYR A CA 1
ATOM 816 C C . TYR A 1 103 ? 4.835 7.050 -19.134 1.00 97.06 103 TYR A C 1
ATOM 818 O O . TYR A 1 103 ? 4.944 6.451 -18.059 1.00 97.06 103 TYR A O 1
ATOM 826 N N . ASN A 1 104 ? 5.443 6.621 -20.239 1.00 93.62 104 ASN A N 1
ATOM 827 C CA . ASN A 1 104 ? 6.304 5.443 -20.315 1.00 93.62 104 ASN A CA 1
ATOM 828 C C . ASN A 1 104 ? 7.718 5.817 -20.782 1.00 93.62 104 ASN A C 1
ATOM 830 O O . ASN A 1 104 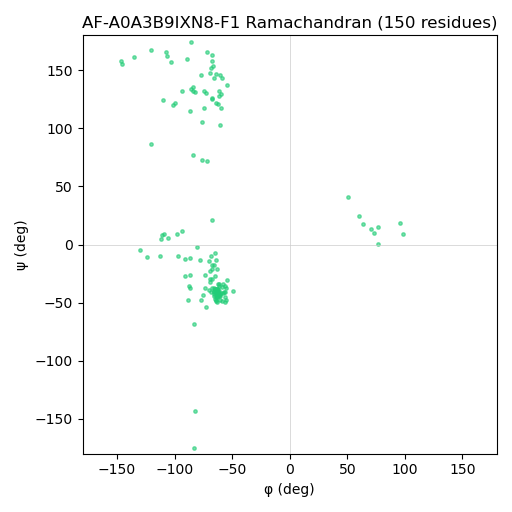? 7.967 6.927 -21.253 1.00 93.62 104 ASN A O 1
ATOM 834 N N . GLY A 1 105 ? 8.655 4.877 -20.641 1.00 89.94 105 GLY A N 1
ATOM 835 C CA . GLY A 1 105 ? 10.043 5.070 -21.071 1.00 89.94 105 GLY A CA 1
ATOM 836 C C . GLY A 1 105 ? 10.901 5.941 -20.143 1.00 89.94 105 GLY A C 1
ATOM 837 O O . GLY A 1 105 ? 11.973 6.375 -20.563 1.00 89.94 105 GLY A O 1
ATOM 838 N N . GLY A 1 106 ? 10.442 6.191 -18.910 1.00 90.50 106 GLY A N 1
ATOM 839 C CA . GLY A 1 106 ? 11.220 6.813 -17.833 1.00 90.50 106 GLY A CA 1
ATOM 840 C C . GLY A 1 106 ? 12.119 5.803 -17.111 1.00 90.50 106 GLY A C 1
ATOM 841 O O . GLY A 1 106 ? 12.660 4.887 -17.737 1.00 90.50 106 GLY A O 1
ATOM 842 N N . ALA A 1 107 ? 12.262 5.950 -15.790 1.00 93.56 107 ALA A N 1
ATOM 843 C CA . ALA A 1 107 ? 12.945 4.956 -14.956 1.00 93.56 107 ALA A CA 1
ATOM 844 C C . ALA A 1 107 ? 12.295 3.568 -15.091 1.00 93.56 107 ALA A C 1
ATOM 846 O O . ALA A 1 107 ? 12.975 2.553 -15.262 1.00 93.56 107 ALA A O 1
ATOM 847 N N . ASN A 1 108 ? 10.961 3.540 -15.142 1.00 96.75 108 ASN A N 1
ATOM 848 C CA . ASN A 1 108 ? 10.188 2.354 -15.467 1.00 96.75 108 ASN A CA 1
ATOM 849 C C . ASN A 1 108 ? 9.881 2.325 -16.971 1.00 96.75 108 ASN A C 1
ATOM 851 O O . ASN A 1 108 ? 9.393 3.295 -17.556 1.00 96.75 108 ASN A O 1
ATOM 855 N N . LYS A 1 109 ? 10.123 1.175 -17.616 1.00 95.81 109 LYS A N 1
ATOM 856 C CA . LYS A 1 109 ? 9.859 1.009 -19.058 1.00 95.81 109 LYS A CA 1
ATOM 857 C C . LYS A 1 109 ? 8.376 1.151 -19.407 1.00 95.81 109 LYS A C 1
ATOM 859 O O . LYS A 1 109 ? 8.062 1.743 -20.434 1.00 95.81 109 LYS A O 1
ATOM 864 N N . VAL A 1 110 ? 7.504 0.586 -18.574 1.00 98.19 110 VAL A N 1
ATOM 865 C CA . VAL A 1 110 ? 6.039 0.659 -18.701 1.00 98.19 110 VAL A CA 1
ATOM 866 C C . VAL A 1 110 ? 5.500 1.880 -17.958 1.00 98.19 110 VAL A C 1
ATOM 868 O O . VAL A 1 110 ? 6.183 2.411 -17.080 1.00 98.19 110 VAL A O 1
ATOM 871 N N . SER A 1 111 ? 4.289 2.322 -18.296 1.00 98.44 111 SER A N 1
ATOM 872 C CA . SER A 1 111 ? 3.604 3.373 -17.535 1.00 98.44 111 SER A CA 1
ATOM 873 C C . SER A 1 111 ? 3.108 2.865 -16.174 1.00 98.44 111 SER A C 1
ATOM 875 O O . SER A 1 111 ? 3.036 1.656 -15.936 1.00 98.44 111 SER A O 1
ATOM 877 N N . LEU A 1 112 ? 2.735 3.772 -15.266 1.00 98.19 112 LEU A N 1
ATOM 878 C CA . LEU A 1 112 ? 2.183 3.389 -13.961 1.00 98.19 112 LEU A CA 1
ATOM 879 C C . LEU A 1 112 ? 0.852 2.636 -14.111 1.00 98.19 112 LEU A C 1
ATOM 881 O O . LEU A 1 112 ? 0.593 1.675 -13.386 1.00 98.19 112 LEU A O 1
ATOM 885 N N . ASN A 1 113 ? 0.006 3.044 -15.058 1.00 98.50 113 ASN A N 1
ATOM 886 C CA . ASN A 1 113 ? -1.254 2.350 -15.330 1.00 98.50 113 ASN A CA 1
ATOM 887 C C . ASN A 1 113 ? -1.020 0.935 -15.883 1.00 98.50 113 ASN A C 1
ATOM 889 O O . ASN A 1 113 ? -1.683 -0.009 -15.452 1.00 98.50 113 ASN A O 1
ATOM 893 N N . GLU A 1 114 ? -0.042 0.759 -16.774 1.00 98.56 114 GLU A N 1
ATOM 894 C CA . GLU A 1 114 ? 0.366 -0.568 -17.248 1.00 98.56 114 GLU A CA 1
ATOM 895 C C . GLU A 1 114 ? 0.953 -1.418 -16.114 1.00 98.56 114 GLU A C 1
ATOM 897 O O . GLU A 1 114 ? 0.646 -2.605 -16.012 1.00 98.56 114 GLU A O 1
ATOM 902 N N . ALA A 1 115 ? 1.755 -0.820 -15.230 1.00 98.50 115 ALA A N 1
ATOM 903 C CA . ALA A 1 115 ? 2.331 -1.505 -14.079 1.00 98.50 115 ALA A CA 1
ATOM 904 C C . ALA A 1 115 ? 1.264 -2.030 -13.108 1.00 98.50 115 ALA A C 1
ATOM 906 O O . ALA A 1 115 ? 1.395 -3.156 -12.635 1.00 98.50 115 ALA A O 1
ATOM 907 N N . LYS A 1 116 ? 0.189 -1.269 -12.861 1.00 98.56 116 LYS A N 1
ATOM 908 C CA . LYS A 1 116 ? -0.958 -1.715 -12.048 1.00 98.56 116 LYS A CA 1
ATOM 909 C C . LYS A 1 116 ? -1.639 -2.944 -12.648 1.00 98.56 116 LYS A C 1
ATOM 911 O O . LYS A 1 116 ? -1.837 -3.936 -11.953 1.00 98.56 116 LYS A O 1
ATOM 916 N N . ILE A 1 117 ? -1.918 -2.911 -13.954 1.00 98.50 117 ILE A N 1
ATOM 917 C CA . ILE A 1 117 ? -2.502 -4.048 -14.686 1.00 98.50 117 ILE A CA 1
ATOM 918 C C . ILE A 1 117 ? -1.567 -5.265 -14.627 1.00 98.50 117 ILE A C 1
ATOM 920 O O . ILE A 1 117 ? -2.004 -6.397 -14.420 1.00 98.50 117 ILE A O 1
ATOM 924 N N . ASN A 1 118 ? -0.263 -5.045 -14.796 1.00 98.56 118 ASN A N 1
ATOM 925 C CA . ASN A 1 118 ? 0.736 -6.104 -14.704 1.00 98.56 118 ASN A CA 1
ATOM 926 C C . ASN A 1 118 ? 0.822 -6.686 -13.292 1.00 98.56 118 ASN A C 1
ATOM 928 O O . ASN A 1 118 ? 0.952 -7.899 -13.162 1.00 98.56 118 ASN A O 1
ATOM 932 N N . PHE A 1 119 ? 0.711 -5.863 -12.248 1.00 98.50 119 PHE A N 1
ATOM 933 C CA . PHE A 1 119 ? 0.728 -6.335 -10.869 1.00 98.50 119 PHE A CA 1
ATOM 934 C C . PHE A 1 119 ? -0.467 -7.248 -10.582 1.00 98.50 119 PHE A C 1
ATOM 936 O O . PHE A 1 119 ? -0.270 -8.348 -10.076 1.00 98.50 119 PHE A O 1
ATOM 943 N N . GLU A 1 120 ? -1.674 -6.865 -11.008 1.00 97.38 120 GLU A N 1
ATOM 944 C CA . GLU A 1 120 ? -2.861 -7.729 -10.910 1.00 97.38 120 GLU A CA 1
ATOM 945 C C . GLU A 1 120 ? -2.678 -9.065 -11.649 1.00 97.38 120 GLU A C 1
ATOM 947 O O . GLU A 1 120 ? -3.190 -10.098 -11.219 1.00 97.38 120 GLU A O 1
ATOM 952 N N . LYS A 1 121 ? -1.939 -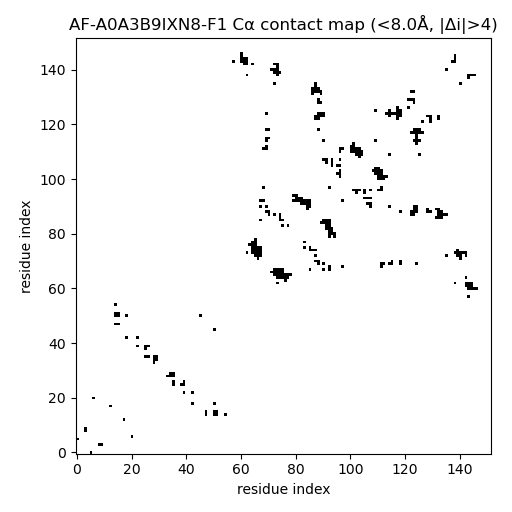9.061 -12.764 1.00 98.25 121 LYS A N 1
ATOM 953 C CA . LYS A 1 121 ? -1.748 -10.243 -13.612 1.00 98.25 121 LYS A CA 1
ATOM 954 C C . LYS A 1 121 ? -0.591 -11.150 -13.180 1.00 98.25 121 LYS A C 1
ATOM 956 O O . LYS A 1 121 ? -0.684 -12.365 -13.344 1.00 98.25 121 LYS A O 1
ATOM 961 N N . TYR A 1 122 ? 0.511 -10.577 -12.708 1.00 98.00 122 TYR A N 1
ATOM 962 C CA . TYR A 1 122 ? 1.790 -11.269 -12.511 1.00 98.00 122 TYR A CA 1
ATOM 963 C C . TYR A 1 122 ? 2.334 -11.172 -11.082 1.00 98.00 122 TYR A C 1
ATOM 965 O O . TYR A 1 122 ? 3.321 -11.836 -10.779 1.00 98.00 122 TYR A O 1
ATOM 973 N N . GLY A 1 123 ? 1.764 -10.320 -10.226 1.00 97.88 123 GLY A N 1
ATOM 974 C CA . GLY A 1 123 ? 2.347 -9.970 -8.927 1.00 97.88 123 GLY A CA 1
ATOM 975 C C . GLY A 1 123 ? 3.566 -9.042 -9.022 1.00 97.88 123 GLY A C 1
ATOM 976 O O . GLY A 1 123 ? 4.245 -8.818 -8.029 1.00 97.88 123 GLY A O 1
ATOM 977 N N . ALA A 1 124 ? 3.862 -8.479 -10.199 1.00 98.50 124 ALA A N 1
ATOM 978 C CA . ALA A 1 124 ? 4.974 -7.550 -10.416 1.00 98.50 124 ALA A CA 1
ATOM 979 C C . ALA A 1 124 ? 4.630 -6.491 -11.479 1.00 98.50 124 ALA A C 1
ATOM 981 O O . ALA A 1 124 ? 3.787 -6.719 -12.343 1.00 98.50 124 ALA A O 1
ATOM 982 N N . CYS A 1 125 ? 5.316 -5.344 -11.461 1.00 98.25 125 CYS A N 1
ATOM 983 C CA . CYS A 1 125 ? 5.092 -4.220 -12.381 1.00 98.25 125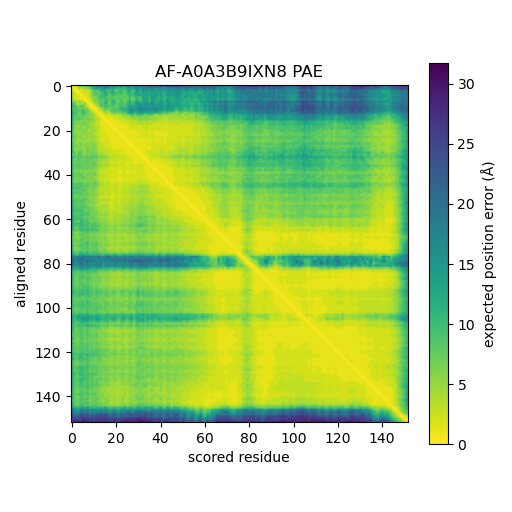 CYS A CA 1
ATOM 984 C C . CYS A 1 125 ? 5.368 -4.581 -13.853 1.00 98.25 125 CYS A C 1
ATOM 986 O O . CYS A 1 125 ? 4.866 -3.930 -14.769 1.00 98.25 125 CYS A O 1
ATOM 988 N N . THR A 1 126 ? 6.145 -5.641 -14.089 1.00 98.31 126 THR A N 1
ATOM 989 C CA . THR A 1 126 ? 6.358 -6.287 -15.388 1.00 98.31 126 THR A CA 1
ATOM 990 C C . THR A 1 126 ? 6.531 -7.792 -15.184 1.00 98.31 126 THR A C 1
ATOM 992 O O . THR A 1 126 ? 7.006 -8.225 -14.138 1.00 98.31 126 THR A O 1
ATOM 995 N N . GLU A 1 127 ? 6.233 -8.603 -16.201 1.00 98.31 127 GLU A N 1
ATOM 996 C CA . GLU A 1 127 ? 6.452 -10.059 -16.142 1.00 98.31 127 GLU A CA 1
ATOM 997 C C . GLU A 1 127 ? 7.927 -10.419 -15.876 1.00 98.31 127 GLU A C 1
ATOM 999 O O . GLU A 1 127 ? 8.234 -11.328 -15.111 1.00 98.31 127 GLU A O 1
ATOM 1004 N N . SER A 1 128 ? 8.870 -9.656 -16.441 1.00 97.94 128 SER A N 1
ATOM 1005 C CA . SER A 1 128 ? 10.305 -9.865 -16.206 1.00 97.94 128 SER A CA 1
ATOM 1006 C C . SER A 1 128 ? 10.757 -9.551 -14.780 1.00 97.94 128 SER A C 1
ATOM 1008 O O . SER A 1 128 ? 11.852 -9.958 -14.400 1.00 97.94 128 SER A O 1
ATOM 1010 N N . ALA A 1 129 ? 9.954 -8.812 -14.010 1.00 98.25 129 ALA A N 1
ATOM 1011 C CA . ALA A 1 129 ? 10.291 -8.419 -12.649 1.00 98.25 129 ALA A CA 1
ATOM 1012 C C . ALA A 1 129 ? 9.905 -9.469 -11.592 1.00 98.25 129 ALA A C 1
ATOM 1014 O O . ALA A 1 129 ? 10.379 -9.385 -10.464 1.00 98.25 129 ALA A O 1
ATOM 1015 N N . VAL A 1 130 ? 9.112 -10.485 -11.955 1.00 98.38 130 VAL A N 1
ATOM 1016 C CA . VAL A 1 130 ? 8.657 -11.563 -11.054 1.00 98.38 130 VAL A CA 1
ATOM 1017 C C . VAL A 1 130 ? 9.793 -12.208 -10.230 1.00 98.38 130 VAL A C 1
ATOM 1019 O O . VAL A 1 130 ? 9.592 -12.448 -9.044 1.00 98.38 130 VAL A O 1
ATOM 1022 N N . PRO A 1 131 ? 11.008 -12.454 -10.764 1.00 98.44 131 PRO A N 1
ATOM 1023 C CA . PRO A 1 131 ? 12.099 -13.028 -9.969 1.00 98.44 131 PRO A CA 1
ATOM 1024 C C . PRO A 1 131 ? 12.667 -12.114 -8.869 1.00 98.44 131 PRO A C 1
ATOM 1026 O O . PRO A 1 131 ? 13.486 -12.577 -8.078 1.00 98.44 131 PRO A O 1
ATOM 1029 N N . PHE A 1 132 ? 12.295 -10.830 -8.842 1.00 98.06 132 PHE A N 1
ATOM 1030 C CA . PHE A 1 132 ? 12.846 -9.817 -7.934 1.00 98.06 132 PHE A CA 1
ATOM 1031 C C . PHE A 1 132 ? 11.838 -9.313 -6.894 1.00 98.06 132 PHE A C 1
ATOM 1033 O O . PHE A 1 132 ? 12.162 -8.396 -6.141 1.00 98.06 132 PHE A O 1
ATOM 1040 N N . VAL A 1 133 ? 10.633 -9.886 -6.853 1.00 98.38 133 VAL A N 1
ATOM 1041 C CA . VAL A 1 133 ? 9.582 -9.495 -5.905 1.00 98.38 133 VAL A CA 1
ATOM 1042 C C . VAL A 1 133 ? 9.375 -10.537 -4.812 1.00 98.38 133 VAL A C 1
ATOM 1044 O O . VAL A 1 133 ? 9.818 -11.683 -4.912 1.00 98.38 133 VAL A O 1
ATOM 1047 N N . ARG A 1 134 ? 8.668 -10.129 -3.760 1.00 97.81 134 ARG A N 1
ATOM 1048 C CA . ARG A 1 134 ? 8.143 -11.003 -2.708 1.00 97.81 134 ARG A CA 1
ATOM 1049 C C . ARG A 1 134 ? 6.701 -10.633 -2.376 1.00 97.81 134 ARG A C 1
ATOM 1051 O O . ARG A 1 134 ? 6.280 -9.506 -2.619 1.00 97.81 134 ARG A O 1
ATOM 1058 N N . GLU A 1 135 ? 5.989 -11.556 -1.741 1.00 97.12 135 GLU A N 1
ATOM 1059 C CA . GLU A 1 135 ? 4.684 -11.254 -1.151 1.00 97.12 135 GLU A CA 1
ATOM 1060 C C . GLU A 1 135 ? 4.806 -10.130 -0.099 1.00 97.12 135 GLU A C 1
ATOM 1062 O O . GLU A 1 135 ? 5.818 -10.058 0.624 1.00 97.12 135 GLU A O 1
ATOM 1067 N N . PRO A 1 136 ? 3.803 -9.239 -0.001 1.00 97.25 136 PRO A N 1
ATOM 1068 C CA . PRO A 1 136 ? 3.737 -8.256 1.068 1.00 97.25 136 PRO A CA 1
ATOM 1069 C C . PRO A 1 136 ? 3.449 -8.943 2.408 1.00 97.25 136 PRO A C 1
ATOM 1071 O O . PRO A 1 136 ? 2.736 -9.945 2.474 1.00 97.25 136 PRO A O 1
ATOM 1074 N N . ASN A 1 137 ? 3.980 -8.392 3.496 1.00 95.44 137 ASN A N 1
ATOM 1075 C CA . ASN A 1 137 ? 3.612 -8.832 4.843 1.00 95.44 137 ASN A CA 1
ATOM 1076 C C . ASN A 1 137 ? 2.349 -8.101 5.357 1.00 95.44 137 ASN A C 1
ATOM 1078 O O . ASN A 1 137 ? 1.833 -7.181 4.719 1.00 95.44 137 ASN A O 1
ATOM 1082 N N . ALA A 1 138 ? 1.842 -8.504 6.527 1.00 94.31 138 ALA A N 1
ATOM 1083 C CA . ALA A 1 138 ? 0.620 -7.934 7.103 1.00 94.31 138 ALA A CA 1
ATOM 1084 C C . ALA A 1 138 ? 0.720 -6.424 7.400 1.00 94.31 138 ALA A C 1
ATOM 1086 O O . ALA A 1 138 ? -0.267 -5.703 7.243 1.00 94.31 138 ALA A O 1
ATOM 1087 N N . GLU A 1 139 ? 1.896 -5.928 7.782 1.00 94.56 139 GLU A N 1
ATOM 1088 C CA . GLU A 1 139 ? 2.128 -4.507 8.072 1.00 94.56 139 GLU A CA 1
ATOM 1089 C C . GLU A 1 139 ? 2.167 -3.677 6.786 1.00 94.56 139 GLU A C 1
ATOM 1091 O O . GLU A 1 139 ? 1.625 -2.578 6.729 1.00 94.56 139 GLU A O 1
ATOM 1096 N N . GLU A 1 140 ? 2.745 -4.222 5.716 1.00 95.94 140 GLU A N 1
ATOM 1097 C CA . GLU A 1 140 ? 2.780 -3.589 4.396 1.00 95.94 140 GLU A CA 1
ATOM 1098 C C . GLU A 1 140 ? 1.391 -3.543 3.747 1.00 95.94 140 GLU A C 1
ATOM 1100 O O . GLU A 1 140 ? 1.093 -2.615 2.996 1.00 95.94 140 GLU A O 1
ATOM 1105 N N . LEU A 1 141 ? 0.523 -4.511 4.049 1.00 95.00 141 LEU A N 1
ATOM 1106 C CA . LEU A 1 141 ? -0.872 -4.515 3.601 1.00 95.00 141 LEU A CA 1
ATOM 1107 C C . LEU A 1 141 ? -1.741 -3.546 4.412 1.00 95.00 141 LEU A C 1
ATOM 1109 O O . LEU A 1 141 ? -2.513 -2.773 3.843 1.00 95.00 141 LEU A O 1
ATOM 1113 N N . SER A 1 142 ? -1.632 -3.595 5.740 1.00 92.50 142 SER A N 1
ATOM 1114 C CA . SER A 1 142 ? -2.514 -2.853 6.651 1.00 92.50 142 SER A CA 1
ATOM 1115 C C . SER A 1 142 ? -2.051 -1.422 6.932 1.00 92.50 142 SER A C 1
ATOM 1117 O O . SER A 1 142 ? -2.871 -0.562 7.252 1.00 92.50 142 SER A O 1
ATOM 1119 N N . GLY A 1 143 ? -0.750 -1.156 6.827 1.00 93.81 143 GLY A N 1
AT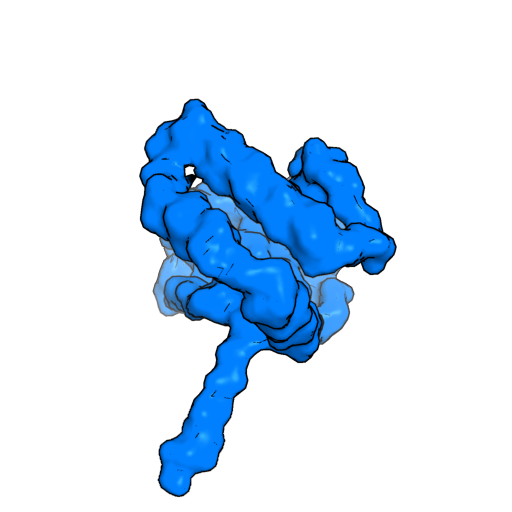OM 1120 C CA . GLY A 1 143 ? -0.128 0.072 7.314 1.00 93.81 143 GLY A CA 1
ATOM 1121 C C . GLY A 1 143 ? -0.067 0.164 8.841 1.00 93.81 143 GLY A C 1
ATOM 1122 O O . GLY A 1 143 ? 0.174 1.252 9.362 1.00 93.81 143 GLY A O 1
ATOM 1123 N N . ILE A 1 144 ? -0.306 -0.936 9.561 1.00 93.44 144 ILE A N 1
ATOM 1124 C CA . ILE A 1 144 ? -0.213 -1.027 11.021 1.00 93.44 144 ILE A CA 1
ATOM 1125 C C . ILE A 1 144 ? 0.998 -1.889 11.376 1.00 93.44 144 ILE A C 1
ATOM 1127 O O . ILE A 1 144 ? 1.098 -3.024 10.922 1.00 93.44 144 ILE A O 1
ATOM 1131 N N . VAL A 1 145 ? 1.908 -1.348 12.181 1.00 91.69 145 VAL A N 1
ATOM 1132 C CA . VAL A 1 145 ? 3.110 -2.041 12.659 1.00 91.69 145 VAL A CA 1
ATOM 1133 C C . VAL A 1 145 ? 2.766 -2.838 13.914 1.00 91.69 145 VAL A C 1
ATOM 1135 O O . VAL A 1 145 ? 2.108 -2.320 14.818 1.00 91.69 145 VAL A O 1
ATOM 1138 N N . HIS A 1 146 ? 3.198 -4.091 13.992 1.00 84.31 146 HIS A N 1
ATOM 1139 C CA . HIS A 1 146 ? 3.037 -4.888 15.200 1.00 84.31 146 HIS A CA 1
ATOM 1140 C C . HIS A 1 146 ? 4.156 -4.563 16.200 1.00 84.31 146 HIS A C 1
ATOM 1142 O O . HIS A 1 146 ? 5.335 -4.565 15.852 1.00 84.31 146 HIS A O 1
ATOM 1148 N N . GLU A 1 147 ? 3.796 -4.308 17.461 1.00 71.56 147 GLU A N 1
ATOM 1149 C CA . GLU A 1 147 ? 4.753 -4.358 18.573 1.00 71.56 147 GLU A CA 1
ATOM 1150 C C . GLU A 1 147 ? 5.333 -5.779 18.620 1.00 71.56 147 GLU A C 1
ATOM 1152 O O . GLU A 1 147 ? 4.597 -6.752 18.803 1.00 71.56 147 GLU A O 1
ATOM 1157 N N . THR A 1 148 ? 6.643 -5.918 18.420 1.00 66.75 148 THR A N 1
ATOM 1158 C CA . THR A 1 148 ? 7.328 -7.159 18.772 1.00 66.75 148 THR A CA 1
ATOM 1159 C C . THR A 1 148 ? 7.292 -7.271 20.289 1.00 66.75 148 THR A C 1
ATOM 1161 O O . THR A 1 148 ? 7.704 -6.341 20.980 1.00 66.75 148 THR A O 1
ATOM 1164 N N . ASP A 1 149 ? 6.774 -8.378 20.825 1.00 57.75 149 ASP A N 1
ATOM 1165 C CA . ASP A 1 149 ? 6.933 -8.673 22.248 1.00 57.75 149 ASP A CA 1
ATOM 1166 C C . ASP A 1 149 ? 8.443 -8.784 22.518 1.00 57.75 149 ASP A C 1
ATOM 1168 O O . ASP A 1 149 ? 9.062 -9.797 22.198 1.00 57.75 149 ASP A O 1
ATOM 1172 N N . ASP A 1 150 ? 9.043 -7.746 23.107 1.00 55.34 150 ASP A N 1
ATOM 1173 C CA . ASP A 1 150 ? 10.456 -7.702 23.524 1.00 55.34 150 ASP A CA 1
ATOM 1174 C C . ASP A 1 150 ? 10.768 -8.676 24.688 1.00 55.34 150 ASP A C 1
ATOM 1176 O O . ASP A 1 150 ? 11.729 -8.499 25.440 1.00 55.34 150 ASP A O 1
ATOM 1180 N N . SER A 1 151 ? 9.946 -9.708 24.890 1.00 53.12 151 SER A N 1
ATOM 1181 C CA . SER A 1 151 ? 10.212 -10.784 25.834 1.00 53.12 151 SER A CA 1
ATOM 1182 C C . SER A 1 151 ? 11.114 -11.842 25.186 1.00 53.12 151 SER A C 1
ATOM 1184 O O . SER A 1 151 ? 10.639 -12.908 24.784 1.00 53.12 151 SER A O 1
ATOM 1186 N N . GLU A 1 152 ? 12.408 -11.533 25.089 1.00 43.31 152 GLU A N 1
ATOM 1187 C CA . GLU A 1 152 ? 13.492 -12.533 25.039 1.00 43.31 152 GLU A CA 1
ATOM 1188 C C . GLU A 1 152 ? 13.921 -12.961 26.452 1.00 43.31 152 GLU A C 1
ATOM 1190 O O . GLU A 1 152 ? 14.022 -12.091 27.352 1.00 43.31 152 GLU A O 1
#

Solvent-accessible surface area (backbone atoms only — not comparable to full-atom values): 8789 Å² total; per-residue (Å²): 132,54,71,50,69,78,67,67,66,56,100,79,62,50,59,67,56,51,52,53,51,51,53,53,50,46,50,53,43,36,76,75,70,44,91,37,64,68,61,52,50,55,59,68,70,48,47,72,69,56,45,47,52,50,52,54,49,53,64,73,28,47,51,85,42,39,58,38,90,54,79,59,34,34,68,36,74,70,69,94,56,73,60,52,64,33,56,42,30,57,46,56,39,40,55,65,33,71,75,37,40,78,48,54,67,62,97,45,68,58,18,43,56,54,17,34,56,28,27,78,74,58,56,5,37,37,77,88,39,44,90,70,39,45,85,74,52,73,39,26,68,68,36,41,54,77,83,73,79,84,80,124

Foldseek 3Di:
DDPCVVQVDDPPDDLVNVLVSVLVVLVVVVVVPDPCPVVNVVSVPQDSVNSNVVVVLQVVQQAPAAADLQPRFRQHNDPQDPQDQRQQARDTRHPVLSVVQCDADDPHRGGSVCLNVCCVVCRYSHVVCNVRHDHDDPCRVPSGHDDDPPPD

pLDDT: mean 88.65, std 12.56, range [41.5, 98.56]

Sequence (152 aa):
MDFAEKYNITADSSPKEEKELVLSYLSALNDEGWDTSEAVELVKECSDKEWETLSRKLISHKTGKHKCKCCGCYTMEESEGNHEICPVCFWEDDPVQNNDPDYNGGANKVSLNEAKINFEKYGACTESAVPFVREPNAEELSGIVHETDDSE